Protein AF-A0A8J8CK00-F1 (afdb_monomer_lite)

pLDDT: mean 81.63, std 9.8, range [44.03, 94.38]

InterPro domains:
  IPR008965 CBM2/CBM3, carbohydrate-binding domain superfamily [SSF49384] (4-66)

Radius of gyration: 21.75 Å; chains: 1; bounding box: 48×34×58 Å

Structure (mmCIF, N/CA/C/O backbone):
data_AF-A0A8J8CK00-F1
#
_entry.id   AF-A0A8J8CK00-F1
#
loop_
_atom_site.group_PDB
_atom_site.id
_atom_site.type_symbol
_atom_site.label_atom_id
_atom_site.label_alt_id
_atom_site.label_comp_id
_atom_site.label_asym_id
_atom_site.label_entity_id
_atom_site.label_seq_id
_atom_site.pdbx_PDB_ins_code
_atom_site.Cartn_x
_atom_site.Cartn_y
_atom_site.Cartn_z
_atom_site.occupancy
_atom_site.B_iso_or_equiv
_atom_site.auth_seq_id
_atom_site.auth_comp_id
_atom_site.auth_asym_id
_atom_site.auth_atom_id
_atom_site.pdbx_PDB_model_num
ATOM 1 N N . ASN A 1 1 ? 0.670 -21.405 5.497 1.00 44.03 1 ASN A N 1
ATOM 2 C CA . ASN A 1 1 ? -0.264 -20.291 5.753 1.00 44.03 1 ASN A CA 1
ATOM 3 C C . ASN A 1 1 ? 0.441 -19.020 5.301 1.00 44.03 1 ASN A C 1
ATOM 5 O O . ASN A 1 1 ? 1.444 -18.677 5.906 1.00 44.03 1 ASN A O 1
ATOM 9 N N . THR A 1 2 ? 0.040 -18.444 4.168 1.00 61.28 2 THR A N 1
ATOM 10 C CA . THR A 1 2 ? 0.758 -17.353 3.472 1.00 61.28 2 THR A CA 1
ATOM 11 C C . THR A 1 2 ? 0.151 -15.971 3.710 1.00 61.28 2 THR A C 1
ATOM 13 O O . THR A 1 2 ? 0.734 -14.985 3.277 1.00 61.28 2 THR A O 1
ATOM 16 N N . VAL A 1 3 ? -0.985 -15.880 4.409 1.00 70.12 3 VAL A N 1
ATOM 17 C CA . VAL A 1 3 ? -1.651 -14.602 4.686 1.00 70.12 3 VAL A CA 1
ATOM 18 C C . VAL A 1 3 ? -1.293 -14.156 6.100 1.00 70.12 3 VAL A C 1
ATOM 20 O O . VAL A 1 3 ? -1.691 -14.788 7.082 1.00 70.12 3 VAL A O 1
ATOM 23 N N . GLY A 1 4 ? -0.511 -13.081 6.205 1.00 83.56 4 GLY A N 1
ATOM 24 C CA . GLY A 1 4 ? -0.236 -12.424 7.480 1.00 83.56 4 GLY A CA 1
ATOM 25 C C . GLY A 1 4 ? -1.514 -11.802 8.042 1.00 83.56 4 GLY A C 1
ATOM 26 O O . GLY A 1 4 ? -2.271 -11.178 7.307 1.00 83.56 4 GLY A O 1
ATOM 27 N N . LYS A 1 5 ? -1.773 -11.978 9.341 1.00 89.06 5 LYS A N 1
ATOM 28 C CA . LYS A 1 5 ? -2.907 -11.348 10.030 1.00 89.06 5 LYS A CA 1
ATOM 29 C C . LYS A 1 5 ? -2.405 -10.506 11.192 1.00 89.06 5 LYS A C 1
ATOM 31 O O . LYS A 1 5 ? -1.666 -11.006 12.038 1.00 89.06 5 LYS A O 1
ATOM 36 N N . ILE A 1 6 ? -2.865 -9.261 11.257 1.00 87.94 6 ILE A N 1
ATOM 37 C CA . ILE A 1 6 ? -2.707 -8.390 12.421 1.00 87.94 6 ILE A CA 1
ATOM 38 C C . ILE A 1 6 ? -4.051 -8.365 13.141 1.00 87.94 6 ILE A C 1
ATOM 40 O O . ILE A 1 6 ? -5.087 -8.142 12.520 1.00 87.94 6 ILE A O 1
ATOM 44 N N . LYS A 1 7 ? -4.043 -8.634 14.447 1.00 89.56 7 LYS A N 1
ATOM 45 C CA . LYS A 1 7 ? -5.222 -8.475 15.299 1.00 89.56 7 LYS A CA 1
ATOM 46 C C . LYS A 1 7 ? -5.009 -7.260 16.178 1.00 89.56 7 LYS A C 1
ATOM 48 O O . LYS A 1 7 ? -3.995 -7.173 16.864 1.00 89.56 7 LYS A O 1
ATOM 53 N N . PHE A 1 8 ? -5.974 -6.358 16.140 1.00 86.06 8 PHE A N 1
ATOM 54 C CA . PHE A 1 8 ? -5.942 -5.111 16.873 1.00 86.06 8 PHE A CA 1
ATOM 55 C C . PHE A 1 8 ? -7.222 -4.977 17.706 1.00 86.06 8 PHE A C 1
ATOM 57 O O . PHE A 1 8 ? -8.310 -5.262 17.206 1.00 86.06 8 PHE A O 1
ATOM 64 N N . ALA A 1 9 ? -7.086 -4.579 18.970 1.00 87.56 9 ALA A N 1
ATOM 65 C CA . ALA A 1 9 ? -8.201 -4.270 19.856 1.00 87.56 9 ALA A CA 1
ATOM 66 C C . ALA A 1 9 ? -7.766 -3.164 20.822 1.00 87.56 9 ALA A C 1
ATOM 68 O O . ALA A 1 9 ? -6.792 -3.342 21.548 1.00 87.56 9 ALA A O 1
ATOM 69 N N . GLU A 1 10 ? -8.506 -2.058 20.833 1.00 83.50 10 GLU A N 1
ATOM 70 C CA . GLU A 1 10 ? -8.352 -0.968 21.798 1.00 83.50 10 GLU A CA 1
ATOM 71 C C . GLU A 1 10 ? -9.626 -0.863 22.625 1.00 83.50 10 GLU A C 1
ATOM 73 O O . GLU A 1 10 ? -10.726 -1.022 22.091 1.00 83.50 10 GLU A O 1
ATOM 78 N N . THR A 1 11 ? -9.483 -0.534 23.906 1.00 83.44 11 THR A N 1
ATOM 79 C CA . THR A 1 11 ? -10.609 -0.094 24.727 1.00 83.44 11 THR A CA 1
ATOM 80 C C . THR A 1 11 ? -10.206 1.176 25.465 1.00 83.44 11 THR A C 1
ATOM 82 O O . THR A 1 11 ? -9.189 1.207 26.153 1.00 83.44 11 THR A O 1
ATOM 85 N N . CYS A 1 12 ? -11.012 2.228 25.350 1.00 78.75 12 CYS A N 1
ATOM 86 C CA . CYS A 1 12 ? -10.840 3.418 26.175 1.00 78.75 12 CYS A CA 1
ATOM 87 C C . CYS A 1 12 ? -11.566 3.199 27.507 1.00 78.75 12 CYS A C 1
ATOM 89 O O . CYS A 1 12 ? -12.734 2.822 27.518 1.00 78.75 12 CYS A O 1
ATOM 91 N N . THR A 1 13 ? -10.884 3.422 28.631 1.00 67.31 13 THR A N 1
ATOM 92 C CA . THR A 1 13 ? -11.413 3.178 29.987 1.00 67.31 13 THR A CA 1
ATOM 93 C C . THR A 1 13 ? -11.999 4.430 30.663 1.00 67.31 13 THR A C 1
ATOM 95 O O . THR A 1 13 ? -12.114 4.472 31.884 1.00 67.31 13 THR A O 1
ATOM 98 N N . GLY A 1 14 ? -12.384 5.452 29.890 1.00 64.94 14 GLY A N 1
ATOM 99 C CA . GLY A 1 14 ? -13.010 6.687 30.387 1.00 64.94 14 GLY A CA 1
ATOM 100 C C . GLY A 1 14 ? -14.509 6.777 30.078 1.00 64.94 14 GLY A C 1
ATOM 101 O O . GLY A 1 14 ? -15.012 6.067 29.213 1.00 64.94 14 GLY A O 1
ATOM 102 N N . GLU A 1 15 ? -15.221 7.688 30.753 1.00 65.69 15 GLU A N 1
ATOM 103 C CA . GLU A 1 15 ? -16.663 7.934 30.533 1.00 65.69 15 GLU A CA 1
ATOM 104 C C . GLU A 1 15 ? -16.986 8.437 29.113 1.00 65.69 15 GLU A C 1
ATOM 106 O O . GLU A 1 15 ? -18.126 8.354 28.661 1.00 65.69 15 GLU A O 1
ATOM 111 N N . THR A 1 16 ? -15.982 8.944 28.392 1.00 72.25 16 THR A N 1
ATOM 112 C CA . THR A 1 16 ? -16.115 9.433 27.018 1.00 72.25 16 THR A CA 1
ATOM 113 C C . THR A 1 16 ? -15.300 8.553 26.069 1.00 72.25 16 THR A C 1
ATOM 115 O O . THR A 1 16 ? -14.122 8.284 26.300 1.00 72.25 16 THR A O 1
ATOM 118 N N . GLY A 1 17 ? -15.950 8.048 25.015 1.00 78.56 17 GLY A N 1
ATOM 119 C CA . GLY A 1 17 ? -15.282 7.306 23.941 1.00 78.56 17 GLY A CA 1
ATOM 120 C C . GLY A 1 17 ? -14.417 8.212 23.056 1.00 78.56 17 GLY A C 1
ATOM 121 O O . GLY A 1 17 ? -14.416 9.434 23.208 1.00 78.56 17 GLY A O 1
ATOM 122 N N . VAL A 1 18 ? -13.701 7.625 22.090 1.00 85.44 18 VAL A N 1
ATOM 123 C CA . VAL A 1 18 ? -12.956 8.402 21.082 1.00 85.44 18 VAL A CA 1
ATOM 124 C C . VAL A 1 18 ? -13.942 9.193 20.219 1.00 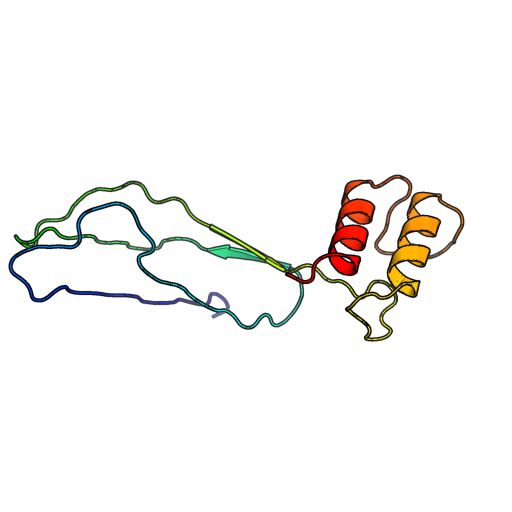85.44 18 VAL A C 1
ATOM 126 O O . VAL A 1 18 ? -14.851 8.618 19.623 1.00 85.44 18 VAL A O 1
ATOM 129 N N . SER A 1 19 ? -13.747 10.508 20.128 1.00 84.69 19 SER A N 1
ATOM 130 C CA . SER A 1 19 ? -14.563 11.405 19.304 1.00 84.69 19 SER A CA 1
ATOM 131 C C . SER A 1 19 ? -13.690 12.312 18.440 1.00 84.69 19 SER A C 1
ATOM 133 O O . SER A 1 19 ? -12.645 12.773 18.897 1.00 84.69 19 SER A O 1
ATOM 135 N N . GLY A 1 20 ? -14.146 12.619 17.223 1.00 86.81 20 GLY A N 1
ATOM 136 C CA . GLY A 1 20 ? -13.428 13.462 16.262 1.00 86.81 20 GLY A CA 1
ATOM 137 C C . GLY A 1 20 ? -12.789 12.669 15.119 1.00 86.81 20 GLY A C 1
ATOM 138 O O . GLY A 1 20 ? -12.855 11.444 15.076 1.00 86.81 20 GLY A O 1
ATOM 139 N N . SER A 1 21 ? -12.208 13.384 14.154 1.00 90.94 21 SER A N 1
ATOM 140 C CA . SER A 1 21 ? -11.458 12.785 13.041 1.00 90.94 21 SER A CA 1
ATOM 141 C C . SER A 1 21 ? -9.970 12.731 13.372 1.00 90.94 21 SER A C 1
ATOM 143 O O . SER A 1 21 ? -9.423 13.700 13.895 1.00 90.94 21 SER A O 1
ATOM 145 N N . GLY A 1 22 ? -9.308 11.624 13.041 1.00 90.56 22 GLY A N 1
ATOM 146 C CA . GLY A 1 22 ? -7.881 11.459 13.293 1.00 90.56 22 GLY A CA 1
ATOM 147 C C . GLY A 1 22 ? -7.357 10.076 12.922 1.00 90.56 22 GLY A C 1
ATOM 148 O O . GLY A 1 22 ? -8.089 9.226 12.415 1.00 90.56 22 GLY A O 1
ATOM 149 N N . ILE A 1 23 ? -6.068 9.869 13.182 1.00 89.62 23 ILE A N 1
ATOM 150 C CA . ILE A 1 23 ? -5.393 8.582 13.004 1.00 89.62 23 ILE A CA 1
ATOM 151 C C . ILE A 1 23 ? -5.617 7.747 14.265 1.00 89.62 23 ILE A C 1
ATOM 153 O O . ILE A 1 23 ? -5.264 8.185 15.357 1.00 89.62 23 ILE A O 1
ATOM 157 N N . LEU A 1 24 ? -6.170 6.542 14.108 1.00 85.44 24 LEU A N 1
ATOM 158 C CA . LEU A 1 24 ? -6.300 5.590 15.214 1.00 85.44 24 LEU A CA 1
ATOM 159 C C . LEU A 1 24 ? -4.951 4.934 15.530 1.00 85.44 24 LEU A C 1
ATOM 161 O O . LEU A 1 24 ? -4.524 4.930 16.679 1.00 85.44 24 LEU A O 1
ATOM 165 N N . TYR A 1 25 ? -4.267 4.413 14.503 1.00 86.25 25 TYR A N 1
ATOM 166 C CA . TYR A 1 25 ? -2.983 3.719 14.636 1.00 86.25 25 TYR A CA 1
ATOM 167 C C . TYR A 1 25 ? -2.089 3.946 13.422 1.00 86.25 25 TYR A C 1
ATOM 169 O O . TYR A 1 25 ? -2.568 4.003 12.291 1.00 86.25 25 TYR A O 1
ATOM 177 N N . ASN A 1 26 ? -0.779 3.984 13.672 1.00 90.19 26 ASN A N 1
ATOM 178 C CA . ASN A 1 26 ? 0.258 3.881 12.650 1.00 90.19 26 ASN A CA 1
ATOM 179 C C . ASN A 1 26 ? 0.878 2.483 12.715 1.00 90.19 26 ASN A C 1
ATOM 181 O O . ASN A 1 26 ? 1.318 2.049 13.780 1.00 90.19 26 ASN A O 1
ATOM 185 N N . ILE A 1 27 ? 0.922 1.786 11.581 1.00 87.75 27 ILE A N 1
ATOM 186 C CA . ILE A 1 27 ? 1.529 0.457 11.467 1.00 87.75 27 ILE A CA 1
ATOM 187 C C . ILE A 1 27 ? 2.706 0.556 10.501 1.00 87.75 27 ILE A C 1
ATOM 189 O O . ILE A 1 27 ? 2.541 0.989 9.363 1.00 87.75 27 ILE A O 1
ATOM 193 N N . THR A 1 28 ? 3.883 0.121 10.945 1.00 88.50 28 THR A N 1
ATOM 194 C CA . THR A 1 28 ? 5.097 0.094 10.121 1.00 88.50 28 THR A CA 1
ATOM 195 C C . THR A 1 28 ? 5.418 -1.338 9.719 1.00 88.50 28 THR A C 1
ATOM 197 O O . THR A 1 28 ? 5.613 -2.203 10.574 1.00 88.50 28 THR A O 1
ATOM 200 N N . PHE A 1 29 ? 5.528 -1.584 8.416 1.00 85.94 29 PHE A N 1
ATOM 201 C CA . PHE A 1 29 ? 5.929 -2.874 7.865 1.00 85.94 29 PHE A CA 1
ATOM 202 C C . PHE A 1 29 ? 7.390 -2.830 7.419 1.00 85.94 29 PHE A C 1
ATOM 204 O O . PHE A 1 29 ? 7.852 -1.829 6.877 1.00 85.94 29 PHE A O 1
ATOM 211 N N . LYS A 1 30 ? 8.112 -3.939 7.607 1.00 85.00 30 LYS A N 1
ATOM 212 C CA . LYS A 1 30 ? 9.369 -4.182 6.892 1.00 85.00 30 LYS A CA 1
ATOM 213 C C . LYS A 1 30 ? 9.056 -4.999 5.652 1.00 85.00 30 LYS A C 1
ATOM 215 O O . LYS A 1 30 ? 8.506 -6.095 5.757 1.00 85.00 30 LYS A O 1
ATOM 220 N N . THR A 1 31 ? 9.390 -4.452 4.497 1.00 81.25 31 THR A N 1
ATOM 221 C CA . THR A 1 31 ? 9.154 -5.091 3.207 1.00 81.25 31 THR A CA 1
ATOM 222 C C . THR A 1 31 ? 10.264 -6.106 2.936 1.00 81.25 31 THR A C 1
ATOM 224 O O . THR A 1 31 ? 11.412 -5.915 3.335 1.00 81.25 31 THR A O 1
ATOM 227 N N . LYS A 1 32 ? 9.911 -7.238 2.316 1.00 83.12 32 LYS A N 1
ATOM 228 C CA . LYS A 1 32 ? 10.890 -8.266 1.921 1.00 83.12 32 LYS A CA 1
ATOM 229 C C . LYS A 1 32 ? 11.405 -8.040 0.499 1.00 83.12 32 LYS A C 1
ATOM 231 O O . LYS A 1 32 ? 12.557 -8.338 0.213 1.00 83.12 32 LYS A O 1
ATOM 236 N N . SER A 1 33 ? 10.528 -7.577 -0.379 1.00 78.88 33 SER A N 1
ATOM 237 C CA . SER A 1 33 ? 10.784 -7.327 -1.793 1.00 78.88 33 SER A CA 1
ATOM 238 C C . SER A 1 33 ? 9.753 -6.331 -2.315 1.00 78.88 33 SER A C 1
ATOM 240 O O . SER A 1 33 ? 8.737 -6.091 -1.653 1.00 78.88 33 SER A O 1
ATOM 242 N N . ALA A 1 34 ? 9.998 -5.806 -3.511 1.00 81.56 34 ALA A N 1
ATOM 243 C CA . ALA A 1 34 ? 9.003 -5.068 -4.270 1.00 81.56 34 ALA A CA 1
ATOM 244 C C . ALA A 1 34 ? 7.759 -5.921 -4.574 1.00 81.56 34 ALA A C 1
ATOM 246 O O . ALA A 1 34 ? 7.816 -7.156 -4.618 1.00 81.56 34 ALA A O 1
ATOM 247 N N . GLY A 1 35 ? 6.630 -5.246 -4.772 1.00 84.38 35 GLY A N 1
ATOM 248 C CA . GLY A 1 35 ? 5.327 -5.842 -5.033 1.00 84.38 35 GLY A CA 1
ATOM 249 C C . GLY A 1 35 ? 4.183 -5.023 -4.439 1.00 84.38 35 GLY A C 1
ATOM 250 O O . GLY A 1 35 ? 4.397 -4.042 -3.733 1.00 84.38 35 GLY A O 1
ATOM 251 N N . SER A 1 36 ? 2.957 -5.457 -4.715 1.00 86.94 36 SER A N 1
ATOM 252 C CA . SER A 1 36 ? 1.742 -4.880 -4.137 1.00 86.94 36 SER A CA 1
ATOM 253 C C . SER A 1 36 ? 1.133 -5.847 -3.126 1.00 86.94 36 SER A C 1
ATOM 255 O O . SER A 1 36 ? 1.216 -7.070 -3.281 1.00 86.94 36 SER A O 1
ATOM 257 N N . SER A 1 37 ? 0.541 -5.321 -2.061 1.00 89.69 37 SER A N 1
ATOM 258 C CA . SER A 1 37 ? -0.206 -6.107 -1.080 1.00 89.69 37 SER A CA 1
ATOM 259 C C . SER A 1 37 ? -1.450 -5.356 -0.634 1.00 89.69 37 SER A C 1
ATOM 261 O O . SER A 1 37 ? -1.379 -4.193 -0.236 1.00 89.69 37 SER A O 1
ATOM 263 N N . THR A 1 38 ? -2.596 -6.035 -0.670 1.00 92.44 38 THR A N 1
ATOM 264 C CA . THR A 1 38 ? -3.845 -5.488 -0.141 1.00 92.44 38 THR A CA 1
ATOM 265 C C . THR A 1 38 ? -3.830 -5.517 1.385 1.00 92.44 38 THR A C 1
ATOM 267 O O . THR A 1 38 ? -3.300 -6.438 2.013 1.00 92.44 38 THR A O 1
ATOM 270 N N . LEU A 1 39 ? -4.408 -4.481 1.988 1.00 92.12 39 LEU A N 1
ATOM 271 C CA . LEU A 1 39 ? -4.681 -4.403 3.417 1.00 92.12 39 LEU A CA 1
ATOM 272 C C . LEU A 1 39 ? -6.192 -4.432 3.607 1.00 92.12 39 LEU A C 1
ATOM 274 O O . LEU A 1 39 ? -6.870 -3.407 3.520 1.00 92.12 39 LEU A O 1
ATOM 278 N N . ASP A 1 40 ? -6.709 -5.631 3.848 1.00 92.38 40 ASP A N 1
ATOM 279 C CA . ASP A 1 40 ? -8.140 -5.870 3.967 1.00 92.38 40 ASP A CA 1
ATOM 280 C C . ASP A 1 40 ? -8.578 -5.922 5.431 1.00 92.38 40 ASP A C 1
ATOM 282 O O . ASP A 1 40 ? -7.963 -6.586 6.273 1.00 92.38 40 ASP A O 1
ATOM 286 N N . PHE A 1 41 ? -9.679 -5.237 5.732 1.00 92.12 41 PHE A N 1
ATOM 287 C CA . PHE A 1 41 ? -10.340 -5.357 7.022 1.00 92.12 41 PHE A CA 1
ATOM 288 C C . PHE A 1 41 ? -11.148 -6.658 7.085 1.00 92.12 41 PHE A C 1
ATOM 290 O O . PHE A 1 41 ? -12.017 -6.911 6.254 1.00 92.12 41 PHE A O 1
ATOM 297 N N . ASP A 1 42 ? -10.888 -7.469 8.109 1.00 90.75 42 ASP A N 1
ATOM 298 C CA . ASP A 1 42 ? -11.558 -8.750 8.350 1.00 90.75 42 ASP A CA 1
ATOM 299 C C . ASP A 1 42 ? -12.181 -8.740 9.755 1.00 90.75 42 ASP A C 1
ATOM 301 O O . ASP A 1 42 ? -11.484 -8.512 10.744 1.00 90.75 42 ASP A O 1
ATOM 305 N N . ASN A 1 43 ? -13.489 -9.003 9.855 1.00 88.50 43 ASN A N 1
ATOM 306 C CA . ASN A 1 43 ? -14.233 -9.108 11.121 1.00 88.50 43 ASN A CA 1
ATOM 307 C C . ASN A 1 43 ? -14.121 -7.891 12.070 1.00 88.50 43 ASN A C 1
ATOM 309 O O . ASN A 1 43 ? -13.932 -8.054 13.280 1.00 88.50 43 ASN A O 1
ATOM 313 N N . VAL A 1 44 ? -14.263 -6.666 11.554 1.00 90.25 44 VAL A N 1
ATOM 314 C CA . VAL A 1 44 ? -14.161 -5.448 12.378 1.00 90.25 44 VAL A CA 1
ATOM 315 C C . VAL A 1 44 ? -15.407 -5.234 13.238 1.00 90.25 44 VAL A C 1
ATOM 317 O O . VAL A 1 44 ? -16.538 -5.348 12.764 1.00 90.25 44 VAL A O 1
ATOM 320 N N . LYS A 1 45 ? -15.192 -4.879 14.508 1.00 91.62 45 LYS A N 1
ATOM 321 C CA . LYS A 1 45 ? -16.239 -4.470 15.449 1.00 91.62 45 LYS A CA 1
ATOM 322 C C . LYS A 1 45 ? -15.840 -3.161 16.113 1.00 91.62 45 LYS A C 1
ATOM 324 O O . LYS A 1 45 ? -14.742 -3.056 16.649 1.00 91.62 45 LYS A O 1
ATOM 329 N N . ILE A 1 46 ? -16.752 -2.196 16.101 1.00 91.25 46 ILE A N 1
ATOM 330 C CA . ILE A 1 46 ? -16.642 -0.941 16.847 1.00 91.25 46 ILE A CA 1
ATOM 331 C C . ILE A 1 46 ? -17.827 -0.892 17.801 1.00 91.25 46 ILE A C 1
ATOM 333 O O . ILE A 1 46 ? -18.949 -1.195 17.393 1.00 91.25 46 ILE A O 1
ATOM 337 N N . LEU A 1 47 ? -17.575 -0.542 19.058 1.00 90.69 47 LEU A N 1
ATOM 338 C CA . LEU A 1 47 ? -18.596 -0.438 20.094 1.00 90.69 47 LEU A CA 1
ATOM 339 C C . LEU A 1 47 ? -18.689 1.007 20.594 1.00 90.69 47 LEU A C 1
ATOM 341 O O . LEU A 1 47 ? -17.679 1.711 20.636 1.00 90.69 47 LEU A O 1
ATOM 345 N N . ASN A 1 48 ? -19.889 1.443 20.979 1.00 89.25 48 ASN A N 1
ATOM 346 C CA . ASN A 1 48 ? -20.075 2.677 21.740 1.00 89.25 48 ASN A CA 1
ATOM 347 C C . ASN A 1 48 ? -19.764 2.453 23.235 1.00 89.25 48 ASN A C 1
ATOM 349 O O . ASN A 1 48 ? -19.435 1.347 23.670 1.00 89.25 48 ASN A O 1
ATOM 353 N N . THR A 1 49 ? -19.900 3.508 24.038 1.00 87.50 49 THR A N 1
ATOM 354 C CA . THR A 1 49 ? -19.698 3.467 25.497 1.00 87.50 49 THR A CA 1
ATOM 355 C C . THR A 1 49 ? -20.690 2.553 26.233 1.00 87.50 49 THR A C 1
ATOM 357 O O . THR A 1 49 ? -20.423 2.151 27.360 1.00 87.50 49 THR A O 1
ATOM 360 N N . GLU A 1 50 ? -21.800 2.172 25.596 1.00 90.00 50 GLU A N 1
ATOM 361 C CA . GLU A 1 50 ? -22.825 1.253 26.113 1.00 90.00 50 GLU A CA 1
ATOM 362 C C . GLU A 1 50 ? -22.616 -0.201 25.641 1.00 90.00 50 GLU A C 1
ATOM 364 O O . GLU A 1 50 ? -23.496 -1.044 25.814 1.00 90.00 50 GLU A O 1
ATOM 369 N N . LEU A 1 51 ? -21.461 -0.510 25.034 1.00 88.81 51 LEU A N 1
ATOM 370 C CA . LEU A 1 51 ? -21.115 -1.824 24.468 1.00 88.81 51 LEU A CA 1
ATOM 371 C C . LEU A 1 51 ? -22.009 -2.268 23.297 1.00 88.81 51 LEU A C 1
ATOM 373 O O . LEU A 1 51 ? -22.056 -3.450 22.949 1.00 88.81 51 LEU A O 1
ATOM 377 N N . GLN A 1 52 ? -22.695 -1.327 22.654 1.00 92.50 52 GLN A N 1
ATOM 378 C CA . GLN A 1 52 ? -23.503 -1.582 21.467 1.00 92.50 52 GLN A CA 1
ATOM 379 C C . GLN A 1 52 ? -22.661 -1.397 20.210 1.00 92.50 52 GLN A C 1
ATOM 381 O O . GLN A 1 52 ? -21.856 -0.470 20.107 1.00 92.50 52 GLN A O 1
ATOM 386 N N . GLN A 1 53 ? -22.869 -2.269 19.227 1.00 94.38 53 GLN A N 1
ATOM 387 C CA . GLN A 1 53 ? -22.144 -2.203 17.967 1.00 94.38 53 GLN A CA 1
ATOM 388 C C . GLN A 1 53 ? -22.547 -0.981 17.138 1.00 94.38 53 GLN A C 1
ATOM 390 O O . GLN A 1 53 ? -23.726 -0.744 16.884 1.00 94.38 53 GLN A O 1
ATOM 395 N N . ILE A 1 54 ? -21.539 -0.262 16.650 1.00 91.81 54 ILE A N 1
ATOM 396 C CA . ILE A 1 54 ? -21.678 0.800 15.660 1.00 91.81 54 ILE A CA 1
ATOM 397 C C . ILE A 1 54 ? -21.375 0.206 14.284 1.00 91.81 54 ILE A C 1
ATOM 399 O O . ILE A 1 54 ? -20.333 -0.419 14.075 1.00 91.81 54 ILE A O 1
ATOM 403 N N . TYR A 1 55 ? -22.284 0.410 13.333 1.00 89.69 55 TYR A N 1
ATOM 404 C CA . TYR A 1 55 ? -22.072 0.026 11.941 1.00 89.69 55 TYR A CA 1
ATOM 405 C C . TYR A 1 55 ? -21.408 1.176 11.189 1.00 89.69 55 TYR A C 1
ATOM 407 O O . TYR A 1 55 ? -21.976 2.261 11.080 1.00 89.69 55 TYR A O 1
ATOM 415 N N . VAL A 1 56 ? -20.208 0.929 10.668 1.00 88.38 56 VAL A N 1
ATOM 416 C CA . VAL A 1 56 ? -19.445 1.892 9.868 1.00 88.38 56 VAL A CA 1
ATOM 417 C C . VAL A 1 56 ? -18.998 1.254 8.559 1.00 88.38 56 VAL A C 1
ATOM 419 O O . VAL A 1 56 ? -18.864 0.033 8.461 1.00 88.38 56 VAL A O 1
ATOM 422 N N . SER A 1 57 ? -18.755 2.084 7.549 1.00 89.81 57 SER A N 1
ATOM 423 C CA . SER A 1 57 ? -18.108 1.660 6.311 1.00 89.81 57 SER A CA 1
ATOM 424 C C . SER A 1 57 ? -16.593 1.642 6.488 1.00 89.81 57 SER A C 1
ATOM 426 O O . SER A 1 57 ? -16.016 2.628 6.948 1.00 89.81 57 SER A O 1
ATOM 428 N N . PHE A 1 58 ? -15.953 0.559 6.057 1.00 90.00 58 PHE A N 1
ATOM 429 C CA . PHE A 1 58 ? -14.499 0.450 5.997 1.00 90.00 58 PHE A CA 1
ATOM 430 C C . PHE A 1 58 ? -14.026 0.597 4.559 1.00 90.00 58 PHE A C 1
ATOM 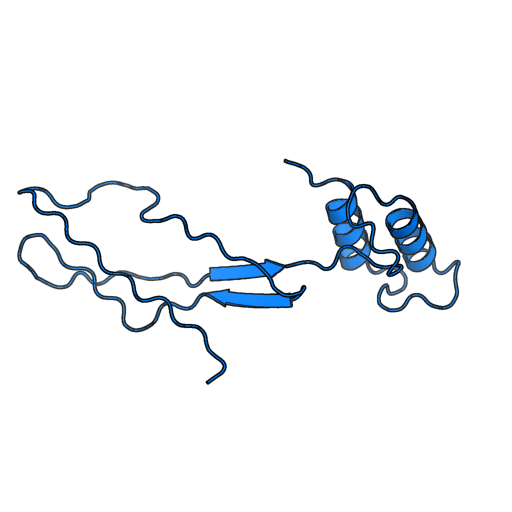432 O O . PHE A 1 58 ? -14.690 0.148 3.625 1.00 90.00 58 PHE A O 1
ATOM 439 N N . ILE A 1 59 ? -12.866 1.218 4.401 1.00 92.88 59 ILE A N 1
ATOM 440 C CA . ILE A 1 59 ? -12.180 1.339 3.122 1.00 92.88 59 ILE A CA 1
ATOM 441 C C . ILE A 1 59 ? -10.885 0.550 3.273 1.00 92.88 59 ILE A C 1
ATOM 443 O O . ILE A 1 59 ? -10.065 0.875 4.132 1.00 92.88 59 ILE A O 1
ATOM 447 N N . ASN A 1 60 ? -10.736 -0.514 2.486 1.00 94.12 60 ASN A N 1
ATOM 448 C CA . ASN A 1 60 ? -9.504 -1.298 2.459 1.00 94.12 60 ASN A CA 1
ATOM 449 C C . ASN A 1 60 ? -8.356 -0.463 1.879 1.00 94.12 60 ASN A C 1
ATOM 451 O O . ASN A 1 60 ? -8.573 0.508 1.152 1.00 94.12 60 ASN A O 1
ATOM 455 N N . GLY A 1 61 ? -7.131 -0.852 2.213 1.00 93.12 61 GLY A N 1
ATOM 456 C CA . GLY A 1 61 ? -5.916 -0.192 1.756 1.00 93.12 61 GLY A CA 1
ATOM 457 C C . GLY A 1 61 ? -5.113 -1.048 0.785 1.00 93.12 61 GLY A C 1
ATOM 458 O O . GLY A 1 61 ? -5.384 -2.228 0.573 1.00 93.12 61 GLY A O 1
ATOM 459 N N . THR A 1 62 ? -4.080 -0.448 0.211 1.00 91.19 62 THR A N 1
ATOM 460 C CA . THR A 1 62 ? -3.035 -1.148 -0.542 1.00 91.19 62 THR A CA 1
ATOM 461 C C . THR A 1 62 ? -1.690 -0.567 -0.129 1.00 91.19 62 THR A C 1
ATOM 463 O O . THR A 1 62 ? -1.592 0.628 0.152 1.00 91.19 62 THR A O 1
ATOM 466 N N . VAL A 1 63 ? -0.673 -1.420 -0.043 1.00 88.19 63 VAL A N 1
ATOM 467 C CA . VAL A 1 63 ? 0.724 -1.015 0.103 1.00 88.19 63 VAL A CA 1
ATOM 468 C C . VAL A 1 63 ? 1.453 -1.449 -1.152 1.00 88.19 63 VAL A C 1
ATOM 470 O O . VAL A 1 63 ? 1.507 -2.641 -1.456 1.00 88.19 63 VAL A O 1
ATOM 473 N N . ASP A 1 64 ? 2.031 -0.476 -1.843 1.00 84.38 64 ASP A N 1
ATOM 474 C CA . ASP A 1 64 ? 2.842 -0.695 -3.029 1.00 84.38 64 ASP A CA 1
ATOM 475 C C . ASP A 1 64 ? 4.308 -0.438 -2.692 1.00 84.38 64 ASP A C 1
ATOM 477 O O . ASP A 1 64 ? 4.681 0.619 -2.185 1.00 84.38 64 ASP A O 1
ATOM 481 N N . VAL A 1 65 ? 5.138 -1.440 -2.959 1.00 82.69 65 VAL A N 1
ATOM 482 C CA . VAL A 1 65 ? 6.587 -1.390 -2.793 1.00 82.69 65 VAL A CA 1
ATOM 483 C C . VAL A 1 65 ? 7.194 -1.470 -4.180 1.00 82.69 65 VAL A C 1
ATOM 485 O O . VAL A 1 65 ? 6.989 -2.446 -4.903 1.00 82.69 65 VAL A O 1
ATOM 488 N N . VAL A 1 66 ? 7.930 -0.437 -4.556 1.00 73.50 66 VAL A N 1
ATOM 489 C CA . VAL A 1 66 ? 8.558 -0.339 -5.870 1.00 73.50 66 VAL A CA 1
ATOM 490 C C . VAL A 1 66 ? 9.978 -0.896 -5.805 1.00 73.50 66 VAL A C 1
ATOM 492 O O . VAL A 1 66 ? 10.675 -0.691 -4.813 1.00 73.50 66 VAL A O 1
ATOM 495 N N . ASP A 1 67 ? 10.373 -1.628 -6.850 1.00 74.62 67 ASP A N 1
ATOM 496 C CA . ASP A 1 67 ? 11.774 -1.984 -7.073 1.00 74.62 67 ASP A CA 1
ATOM 497 C C . ASP A 1 67 ? 12.460 -0.818 -7.780 1.00 74.62 67 ASP A C 1
ATOM 499 O O . ASP A 1 67 ? 11.960 -0.367 -8.813 1.00 74.62 67 ASP A O 1
ATOM 503 N N . CYS A 1 68 ? 13.547 -0.331 -7.195 1.00 75.62 68 CYS A N 1
ATOM 504 C CA . CYS A 1 68 ? 14.279 0.855 -7.637 1.00 75.62 68 CYS A CA 1
ATOM 505 C C . CYS A 1 68 ? 15.730 0.517 -8.020 1.00 75.62 68 CYS A C 1
ATOM 507 O O . CYS A 1 68 ? 16.576 1.398 -7.939 1.00 75.62 68 CYS A O 1
ATOM 509 N N . ASP A 1 69 ? 16.016 -0.754 -8.332 1.00 72.88 69 ASP A N 1
ATOM 510 C CA . ASP A 1 69 ? 17.325 -1.248 -8.789 1.00 72.88 69 ASP A CA 1
ATOM 511 C C . ASP A 1 69 ? 17.169 -1.914 -10.167 1.00 72.88 69 ASP A C 1
ATOM 513 O O . ASP A 1 69 ? 17.067 -3.137 -10.298 1.00 72.88 69 ASP A O 1
ATOM 517 N N . VAL A 1 70 ? 17.042 -1.106 -11.221 1.00 73.81 70 VAL A N 1
ATOM 518 C CA . VAL A 1 70 ? 16.756 -1.607 -12.579 1.00 73.81 70 VAL A CA 1
ATOM 519 C C . VAL A 1 70 ? 17.951 -2.376 -13.135 1.00 73.81 70 VAL A C 1
ATOM 521 O O . VAL A 1 70 ? 17.787 -3.415 -13.787 1.00 73.81 70 VAL A O 1
ATOM 524 N N . ASN A 1 71 ? 19.160 -1.874 -12.896 1.00 70.69 71 ASN A N 1
ATOM 525 C CA . ASN A 1 71 ? 20.397 -2.446 -13.409 1.00 70.69 71 ASN A CA 1
ATOM 526 C C . ASN A 1 71 ? 21.009 -3.530 -12.489 1.00 70.69 71 ASN A C 1
ATOM 528 O O . ASN A 1 71 ? 21.922 -4.234 -12.930 1.00 70.69 71 ASN A O 1
ATOM 532 N N . HIS A 1 72 ? 20.440 -3.746 -11.296 1.00 72.25 72 HIS A N 1
ATOM 533 C CA . HIS A 1 72 ? 20.825 -4.757 -10.302 1.00 72.25 72 HIS A CA 1
ATOM 534 C C . HIS A 1 72 ? 22.242 -4.579 -9.727 1.00 72.25 72 HIS A C 1
ATOM 536 O O . HIS A 1 72 ? 22.921 -5.569 -9.421 1.00 72.25 72 HIS A O 1
ATOM 542 N N . ASP A 1 73 ? 22.715 -3.342 -9.589 1.00 76.50 73 ASP A N 1
ATOM 543 C CA . ASP A 1 73 ? 24.014 -3.030 -8.983 1.00 76.50 73 ASP A CA 1
ATOM 544 C C . ASP A 1 73 ? 23.947 -2.825 -7.457 1.00 76.50 73 ASP A C 1
ATOM 546 O O . ASP A 1 73 ? 24.986 -2.703 -6.796 1.00 76.50 73 ASP A O 1
ATOM 550 N N . GLY A 1 74 ? 22.742 -2.870 -6.877 1.00 75.50 74 GLY A N 1
ATOM 551 C CA . GLY A 1 74 ? 22.493 -2.700 -5.450 1.00 75.50 74 GLY A CA 1
ATOM 552 C C . GLY A 1 74 ? 22.427 -1.240 -4.993 1.00 75.50 74 GLY A C 1
ATOM 553 O O . GLY A 1 74 ? 22.363 -0.993 -3.781 1.00 75.50 74 GLY A O 1
ATOM 554 N N . ILE A 1 75 ? 22.450 -0.271 -5.913 1.00 75.62 75 ILE A N 1
ATOM 555 C CA . ILE A 1 75 ? 22.361 1.160 -5.623 1.00 75.62 75 ILE A CA 1
ATOM 556 C C . ILE A 1 75 ? 20.924 1.635 -5.861 1.00 75.62 75 ILE A C 1
ATOM 558 O O . ILE A 1 75 ? 20.536 2.026 -6.945 1.00 75.62 75 ILE A O 1
ATOM 562 N N . LEU A 1 76 ? 20.127 1.690 -4.795 1.00 71.75 76 LEU A N 1
ATOM 563 C CA . LEU A 1 76 ? 18.708 2.074 -4.894 1.00 71.75 76 LEU A CA 1
ATOM 564 C C . LEU A 1 76 ? 18.452 3.589 -4.924 1.00 71.75 76 LEU A C 1
ATOM 566 O O . LEU A 1 76 ? 17.341 4.033 -5.199 1.00 71.75 76 LEU A O 1
ATOM 570 N N . ILE A 1 77 ? 19.429 4.397 -4.505 1.00 73.25 77 ILE A N 1
ATOM 571 C CA . ILE A 1 77 ? 19.203 5.803 -4.149 1.00 73.25 77 ILE A CA 1
ATOM 572 C C . ILE A 1 77 ? 20.053 6.692 -5.028 1.00 73.25 77 ILE A C 1
ATOM 574 O O . ILE A 1 77 ? 21.281 6.600 -4.997 1.00 73.25 77 ILE A O 1
ATOM 578 N N . ARG A 1 78 ? 19.393 7.625 -5.726 1.00 78.44 78 ARG A N 1
ATOM 579 C CA . ARG A 1 78 ? 20.050 8.560 -6.651 1.00 78.44 78 ARG A CA 1
ATOM 580 C C . ARG A 1 78 ? 20.971 7.831 -7.628 1.00 78.44 78 ARG A C 1
ATOM 582 O O . ARG A 1 78 ? 22.023 8.363 -7.993 1.00 78.44 78 ARG A O 1
ATOM 589 N N . ASP A 1 79 ? 20.573 6.631 -8.042 1.00 82.00 79 ASP A N 1
ATOM 590 C CA . ASP A 1 79 ? 21.321 5.908 -9.047 1.00 82.00 79 ASP A CA 1
ATOM 591 C C . ASP A 1 79 ? 21.062 6.524 -10.421 1.00 82.00 79 ASP A C 1
ATOM 593 O O . ASP A 1 79 ? 20.015 6.378 -11.055 1.00 82.00 79 ASP A O 1
ATOM 597 N N . TYR A 1 80 ? 22.045 7.302 -10.858 1.00 85.88 80 TYR A N 1
ATOM 598 C CA . TYR A 1 80 ? 22.042 7.906 -12.180 1.00 85.88 80 TYR A CA 1
ATOM 599 C C . TYR A 1 80 ? 22.125 6.845 -13.281 1.00 85.88 80 TYR A C 1
ATOM 601 O O . TYR A 1 80 ? 21.682 7.114 -14.398 1.00 85.88 80 TYR A O 1
ATOM 609 N N . SER A 1 81 ? 22.699 5.676 -12.989 1.00 83.06 81 SER A N 1
ATOM 610 C CA . SER A 1 81 ? 22.849 4.584 -13.948 1.00 83.06 81 SER A CA 1
ATOM 611 C C . SER A 1 81 ? 21.489 3.970 -14.264 1.00 83.06 81 SER A C 1
ATOM 613 O O . SER A 1 81 ? 21.149 3.866 -15.444 1.00 83.06 81 SER A O 1
ATOM 615 N N . ASP A 1 82 ? 20.669 3.709 -13.245 1.00 80.06 82 ASP A N 1
ATOM 616 C CA . ASP A 1 82 ? 19.264 3.330 -13.392 1.00 80.06 82 ASP A CA 1
ATOM 617 C C . ASP A 1 82 ? 18.443 4.376 -14.137 1.00 80.06 82 ASP A C 1
ATOM 619 O O . ASP A 1 82 ? 17.771 4.050 -15.119 1.00 80.06 82 ASP A O 1
ATOM 623 N N . LEU A 1 83 ? 18.549 5.654 -13.756 1.00 86.38 83 LEU A N 1
ATOM 624 C CA . LEU A 1 83 ? 17.776 6.714 -14.406 1.00 86.38 83 LEU A CA 1
ATOM 625 C C . LEU A 1 83 ? 18.134 6.865 -15.897 1.00 86.38 83 LEU A C 1
ATOM 627 O O . LEU A 1 83 ? 17.252 7.013 -16.749 1.00 86.38 83 LEU A O 1
ATOM 631 N N . ILE A 1 84 ? 19.427 6.834 -16.236 1.00 86.31 84 ILE A N 1
ATOM 632 C CA . ILE A 1 84 ? 19.887 6.932 -17.627 1.00 86.31 84 ILE A CA 1
ATOM 633 C C . ILE A 1 84 ? 19.566 5.657 -18.410 1.00 86.31 84 ILE A C 1
ATOM 635 O O . ILE A 1 84 ? 19.163 5.762 -19.571 1.00 86.31 84 ILE A O 1
ATOM 639 N N . GLY A 1 85 ? 19.704 4.477 -17.804 1.00 83.00 85 GLY A N 1
ATOM 640 C CA . GLY A 1 85 ? 19.299 3.206 -18.406 1.00 83.00 85 GLY A CA 1
ATOM 641 C C . GLY A 1 85 ? 17.810 3.209 -18.752 1.00 83.00 85 GLY A C 1
ATOM 642 O O . GLY A 1 85 ? 17.435 2.976 -19.904 1.00 83.00 85 GLY A O 1
ATOM 643 N N . ALA A 1 86 ? 16.967 3.609 -17.800 1.00 83.69 86 ALA A N 1
ATOM 644 C CA . ALA A 1 86 ? 15.531 3.771 -17.987 1.00 83.69 86 ALA A CA 1
ATOM 645 C C . ALA A 1 86 ? 15.184 4.728 -19.130 1.00 83.69 86 ALA A C 1
ATOM 647 O O . ALA A 1 86 ? 14.377 4.394 -20.000 1.00 83.69 86 ALA A O 1
ATOM 648 N N . TYR A 1 87 ? 15.843 5.887 -19.187 1.00 87.19 87 TYR A N 1
ATOM 649 C CA . TYR A 1 87 ? 15.623 6.875 -20.241 1.00 87.19 87 TYR A CA 1
ATOM 650 C C . TYR A 1 87 ? 16.027 6.361 -21.630 1.00 87.19 87 TYR A C 1
ATOM 652 O O . TYR A 1 87 ? 15.289 6.526 -22.605 1.00 87.19 87 TYR A O 1
ATOM 660 N N . LYS A 1 88 ? 17.179 5.693 -21.747 1.00 86.44 88 LYS A N 1
ATOM 661 C CA . LYS A 1 88 ? 17.609 5.085 -23.016 1.00 86.44 88 LYS A CA 1
ATOM 662 C C . LYS A 1 88 ? 16.647 3.993 -23.476 1.00 86.44 88 LYS A C 1
ATOM 664 O O . LYS A 1 88 ? 16.375 3.899 -24.675 1.00 86.44 88 LYS A O 1
ATOM 669 N N . CYS A 1 89 ? 16.111 3.212 -22.542 1.00 83.94 89 CYS A N 1
ATOM 670 C CA . CYS A 1 89 ? 15.099 2.200 -22.813 1.00 83.94 89 CYS A CA 1
ATOM 671 C C . CYS A 1 89 ? 13.768 2.803 -23.261 1.00 83.94 89 CYS A C 1
ATOM 673 O O . CYS A 1 89 ? 13.213 2.386 -24.278 1.00 83.94 89 CYS A O 1
ATOM 675 N N . PHE A 1 90 ? 13.320 3.863 -22.591 1.00 87.00 90 PHE A N 1
ATOM 676 C CA . PHE A 1 90 ? 12.155 4.641 -22.993 1.00 87.00 90 PHE A CA 1
ATOM 677 C C . PHE A 1 90 ? 12.286 5.186 -24.430 1.00 87.00 90 PHE A C 1
ATOM 679 O O . PHE A 1 90 ? 11.321 5.137 -25.195 1.00 87.00 90 PHE A O 1
ATOM 686 N N . LEU A 1 91 ? 13.483 5.644 -24.826 1.00 88.00 91 LEU A N 1
ATOM 687 C CA . LEU A 1 91 ? 13.781 6.139 -26.178 1.00 88.00 91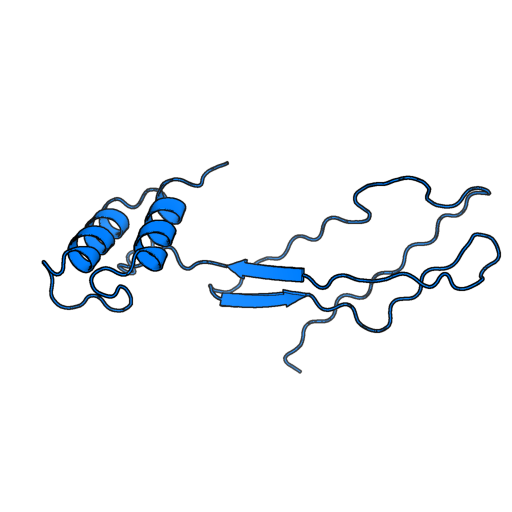 LEU A CA 1
ATOM 688 C C . LEU A 1 91 ? 14.081 5.043 -27.217 1.00 88.00 91 LEU A C 1
ATOM 690 O O . LEU A 1 91 ? 14.204 5.358 -28.401 1.00 88.00 91 LEU A O 1
ATOM 694 N N . GLY A 1 92 ? 14.204 3.777 -26.812 1.00 84.06 92 GLY A N 1
ATOM 695 C CA . GLY A 1 92 ? 14.517 2.663 -27.714 1.00 84.06 92 GLY A CA 1
ATOM 696 C C . GLY A 1 92 ? 15.953 2.674 -28.252 1.00 84.06 92 GLY A C 1
ATOM 697 O O . GLY A 1 92 ? 16.207 2.160 -29.340 1.00 84.06 92 GLY A O 1
ATOM 698 N N . ILE A 1 93 ? 16.887 3.288 -27.517 1.00 83.38 93 ILE A N 1
ATOM 699 C CA . ILE A 1 93 ? 18.294 3.441 -27.923 1.00 83.38 93 ILE A CA 1
ATOM 700 C C . ILE A 1 93 ? 19.124 2.184 -27.595 1.00 83.38 93 ILE A C 1
ATOM 702 O O . ILE A 1 93 ? 20.070 1.876 -28.319 1.00 83.38 93 ILE A O 1
ATOM 706 N N . GLU A 1 94 ? 18.775 1.433 -26.545 1.00 69.31 94 GLU A N 1
ATOM 707 C CA . GLU A 1 94 ? 19.499 0.224 -26.112 1.00 69.31 94 GLU A CA 1
ATOM 708 C C . GLU A 1 94 ? 18.707 -1.078 -26.342 1.00 69.31 94 GLU A C 1
ATOM 710 O O . GLU A 1 94 ? 17.480 -1.088 -26.440 1.00 69.31 94 GLU A O 1
ATOM 715 N N . ARG A 1 95 ? 19.432 -2.203 -26.446 1.00 58.00 95 ARG A N 1
ATOM 716 C CA . ARG A 1 95 ? 18.878 -3.569 -26.474 1.00 58.00 95 ARG A CA 1
ATOM 717 C C . ARG A 1 95 ? 19.135 -4.214 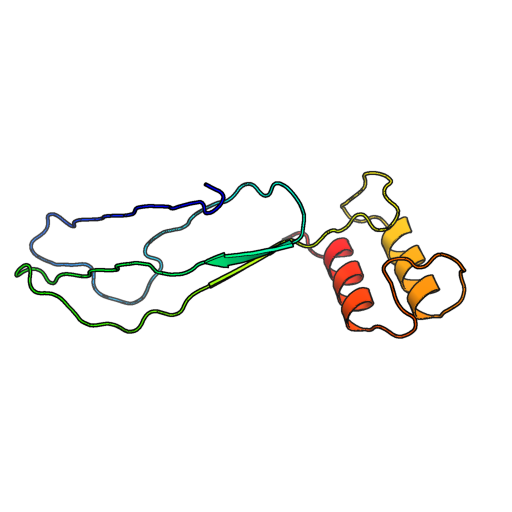-25.104 1.00 58.00 95 ARG A C 1
ATOM 719 O O . ARG A 1 95 ? 20.276 -4.182 -24.662 1.00 58.00 95 ARG A O 1
ATOM 726 N N . ASN A 1 96 ? 18.100 -4.825 -24.508 1.00 62.94 96 ASN A N 1
ATOM 727 C CA . ASN A 1 96 ? 18.002 -5.407 -23.143 1.00 62.94 96 ASN A CA 1
ATOM 728 C C . ASN A 1 96 ? 17.310 -4.527 -22.090 1.00 62.94 96 ASN A C 1
ATOM 730 O O . ASN A 1 96 ? 17.748 -4.425 -20.952 1.00 62.94 96 ASN A O 1
ATOM 734 N N . CYS A 1 97 ? 16.166 -3.961 -22.456 1.00 69.94 97 CYS A N 1
ATOM 735 C CA . CYS A 1 97 ? 15.343 -3.140 -21.577 1.00 69.94 97 CYS A CA 1
ATOM 736 C C . CYS A 1 97 ? 14.318 -3.946 -20.775 1.00 69.94 97 CYS A C 1
ATOM 738 O O . CYS A 1 97 ? 13.158 -3.574 -20.702 1.00 69.94 97 CYS A O 1
ATOM 740 N N . ASN A 1 98 ? 14.696 -5.087 -20.206 1.00 64.06 98 ASN A N 1
ATOM 741 C CA . ASN A 1 98 ? 13.778 -5.800 -19.320 1.00 64.06 98 ASN A CA 1
ATOM 742 C C . ASN A 1 98 ? 13.963 -5.226 -17.903 1.00 64.06 98 ASN A C 1
ATOM 744 O O . ASN A 1 98 ? 15.075 -5.367 -17.397 1.00 64.06 98 ASN A O 1
ATOM 748 N N . PRO A 1 99 ? 12.966 -4.566 -17.268 1.00 64.44 99 PRO A N 1
ATOM 749 C CA . PRO A 1 99 ? 11.522 -4.566 -17.568 1.00 64.44 99 PRO A CA 1
ATOM 750 C C . PRO A 1 99 ? 10.942 -3.315 -18.281 1.00 64.44 99 PRO A C 1
ATOM 752 O O . PRO A 1 99 ? 9.725 -3.227 -18.440 1.00 64.44 99 PRO A O 1
ATOM 755 N N . ILE A 1 100 ? 11.754 -2.324 -18.666 1.00 66.88 100 ILE A N 1
ATOM 756 C CA . ILE A 1 100 ? 11.297 -1.033 -19.217 1.00 66.88 100 ILE A CA 1
ATOM 757 C C . ILE A 1 100 ? 10.950 -1.101 -20.712 1.00 66.88 100 ILE A C 1
ATOM 759 O O . ILE A 1 100 ? 11.811 -1.211 -21.579 1.00 66.88 100 ILE A O 1
ATOM 763 N N . ASN A 1 101 ? 9.670 -0.930 -21.036 1.00 73.31 101 ASN A N 1
ATOM 764 C CA . ASN A 1 101 ? 9.207 -0.910 -22.422 1.00 73.31 101 ASN A CA 1
ATOM 765 C C . ASN A 1 101 ? 9.407 0.458 -23.102 1.00 73.31 101 ASN A C 1
ATOM 767 O O . ASN A 1 101 ? 9.366 1.515 -22.470 1.00 73.31 101 ASN A O 1
ATOM 771 N N . TYR A 1 102 ? 9.571 0.428 -24.428 1.00 79.88 102 TYR A N 1
ATOM 772 C CA . TYR A 1 102 ? 9.642 1.625 -25.271 1.00 79.88 102 TYR A CA 1
ATOM 773 C C . TYR A 1 102 ? 8.407 2.513 -25.076 1.00 79.88 102 TYR A C 1
ATOM 775 O O . TYR A 1 102 ? 7.278 2.031 -25.165 1.00 79.88 102 TYR A O 1
ATOM 783 N N . GLN A 1 103 ? 8.632 3.808 -24.837 1.00 83.19 103 GLN A N 1
ATOM 784 C CA . GLN A 1 103 ? 7.589 4.814 -24.598 1.00 83.19 103 GLN A CA 1
ATOM 785 C C . GLN A 1 103 ? 6.630 4.527 -23.422 1.00 83.19 103 GLN A C 1
ATOM 787 O O . GLN A 1 103 ? 5.572 5.156 -23.325 1.00 83.19 103 GLN A O 1
ATOM 792 N N . ASP A 1 104 ? 6.992 3.643 -22.486 1.00 85.31 104 ASP A N 1
ATOM 793 C CA . ASP A 1 104 ? 6.211 3.425 -21.265 1.00 85.31 104 ASP A CA 1
ATOM 794 C C . ASP A 1 104 ? 6.474 4.535 -20.236 1.00 85.31 104 ASP A C 1
ATOM 796 O O . ASP A 1 104 ? 7.414 4.507 -19.437 1.00 85.31 104 ASP A O 1
ATOM 800 N N . TRP A 1 105 ? 5.612 5.549 -20.269 1.00 84.62 105 TRP A N 1
ATOM 801 C CA . TRP A 1 105 ? 5.682 6.695 -19.365 1.00 84.62 105 TRP A CA 1
ATOM 802 C C . TRP A 1 105 ? 5.459 6.338 -17.894 1.00 84.62 105 TRP A C 1
ATOM 804 O O . TRP A 1 105 ? 5.973 7.048 -17.029 1.00 84.62 105 TRP A O 1
ATOM 814 N N . ASN A 1 106 ? 4.715 5.270 -17.586 1.00 83.69 106 ASN A N 1
ATOM 815 C CA . ASN A 1 106 ? 4.475 4.877 -16.197 1.00 83.69 106 ASN A CA 1
ATOM 816 C C . ASN A 1 106 ? 5.755 4.325 -15.572 1.00 83.69 106 ASN A C 1
ATOM 818 O O . ASN A 1 106 ? 6.086 4.684 -14.443 1.00 83.69 106 ASN A O 1
ATOM 822 N N . LEU A 1 107 ? 6.502 3.519 -16.328 1.00 78.00 107 LEU A N 1
ATOM 823 C CA . LEU A 1 107 ? 7.807 3.020 -15.903 1.00 78.00 107 LEU A CA 1
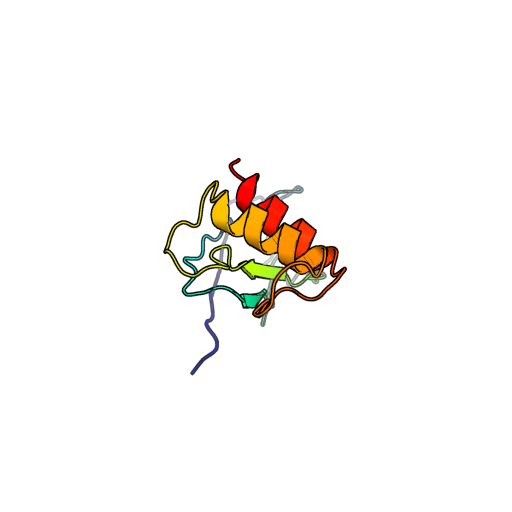ATOM 824 C C . LEU A 1 107 ? 8.824 4.159 -15.783 1.00 78.00 107 LEU A C 1
ATOM 826 O O . LEU A 1 107 ? 9.475 4.271 -14.754 1.00 78.00 107 LEU A O 1
ATOM 830 N N . MET A 1 108 ? 8.887 5.081 -16.750 1.00 84.06 108 MET A N 1
ATOM 831 C CA . MET A 1 108 ? 9.798 6.231 -16.652 1.00 84.06 108 MET A CA 1
ATOM 832 C C . MET A 1 108 ? 9.489 7.126 -15.440 1.00 84.06 108 MET A C 1
ATOM 834 O O . MET A 1 108 ? 10.399 7.565 -14.738 1.00 84.06 108 MET A O 1
ATOM 838 N N . LYS A 1 109 ? 8.204 7.387 -15.166 1.00 85.19 109 LYS A N 1
ATOM 839 C CA . LYS A 1 109 ? 7.782 8.151 -13.984 1.00 85.19 109 LYS A CA 1
ATOM 840 C C . LYS A 1 109 ? 8.173 7.437 -12.689 1.00 85.19 109 LYS A C 1
ATOM 842 O O . LYS A 1 109 ? 8.592 8.094 -11.743 1.00 85.19 109 LYS A O 1
ATOM 847 N N . ARG A 1 110 ? 8.049 6.110 -12.655 1.00 80.12 110 ARG A N 1
ATOM 848 C CA . ARG A 1 110 ? 8.455 5.283 -11.516 1.00 80.12 110 ARG A CA 1
ATOM 849 C C . ARG A 1 110 ? 9.956 5.390 -11.246 1.00 80.12 110 ARG A C 1
ATOM 851 O O . ARG A 1 110 ? 10.320 5.680 -10.116 1.00 80.12 110 ARG A O 1
ATOM 858 N N . GLU A 1 111 ? 10.798 5.252 -12.269 1.00 80.12 111 GLU A N 1
ATOM 859 C CA . GLU A 1 111 ? 12.258 5.371 -12.106 1.00 80.12 111 GLU A CA 1
ATOM 860 C C . GLU A 1 111 ? 12.688 6.784 -11.713 1.00 80.12 111 GLU A C 1
ATOM 862 O O . GLU A 1 111 ? 13.556 6.977 -10.864 1.00 80.12 111 GLU A O 1
ATOM 867 N N . TYR A 1 112 ? 12.029 7.799 -12.274 1.00 83.88 112 TYR A N 1
ATOM 868 C CA . TYR A 1 112 ? 12.240 9.171 -11.832 1.00 83.88 112 TYR A CA 1
ATOM 869 C C . TYR A 1 112 ? 11.899 9.334 -10.347 1.00 83.88 112 TYR A C 1
ATOM 871 O O . TYR A 1 112 ? 12.702 9.894 -9.606 1.00 83.88 112 TYR A O 1
ATOM 879 N N . ASN A 1 113 ? 10.757 8.806 -9.897 1.00 83.19 113 ASN A N 1
ATOM 880 C CA . ASN A 1 113 ? 10.368 8.843 -8.489 1.00 83.19 113 ASN A CA 1
ATOM 881 C C . ASN A 1 113 ? 11.367 8.095 -7.595 1.00 83.19 113 ASN A C 1
ATOM 883 O O . ASN A 1 113 ? 11.764 8.652 -6.580 1.00 83.19 11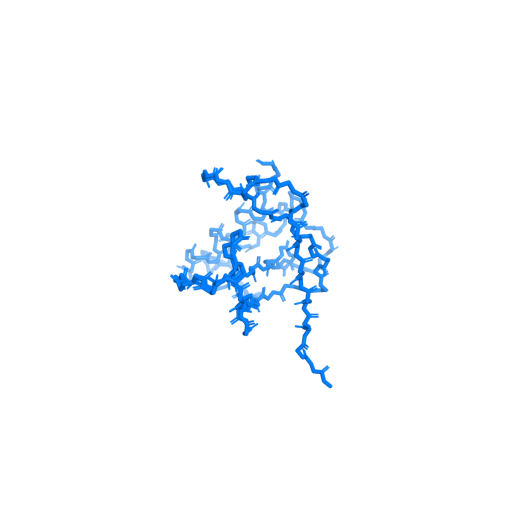3 ASN A O 1
ATOM 887 N N . CYS A 1 114 ? 11.848 6.913 -7.994 1.00 80.25 114 CYS A N 1
ATOM 888 C CA . CYS A 1 114 ? 12.932 6.207 -7.298 1.00 80.25 114 CYS A CA 1
ATOM 889 C C . CYS A 1 114 ? 14.188 7.083 -7.144 1.00 80.25 114 CYS A C 1
ATOM 891 O O . CYS A 1 114 ? 14.833 7.098 -6.097 1.00 80.25 114 CYS A O 1
ATOM 893 N N . PHE A 1 115 ? 14.517 7.865 -8.174 1.00 81.62 115 PHE A N 1
ATOM 894 C CA . PHE A 1 115 ? 15.664 8.763 -8.151 1.00 81.62 115 PHE A CA 1
ATOM 895 C C . PHE A 1 115 ? 15.458 9.999 -7.249 1.00 81.62 115 PHE A C 1
ATOM 897 O O . PHE A 1 115 ? 16.406 10.429 -6.582 1.00 81.62 115 PHE A O 1
ATOM 904 N N . ILE A 1 116 ? 14.257 10.599 -7.245 1.00 80.62 116 ILE A N 1
ATOM 905 C CA . ILE A 1 116 ? 13.984 11.880 -6.563 1.00 80.62 116 ILE A CA 1
ATOM 906 C C . ILE A 1 116 ? 13.366 11.768 -5.167 1.00 80.62 116 ILE A C 1
ATOM 908 O O . ILE A 1 116 ? 13.546 12.695 -4.375 1.00 80.62 116 ILE A O 1
ATOM 912 N N . GLU A 1 117 ? 12.637 10.699 -4.847 1.00 71.19 117 GLU A N 1
ATOM 913 C CA . GLU A 1 117 ? 11.944 10.576 -3.564 1.00 71.19 117 GLU A CA 1
ATOM 914 C C . GLU A 1 117 ? 12.935 10.213 -2.454 1.00 71.19 117 GLU A C 1
ATOM 916 O O . GLU A 1 117 ? 13.207 9.058 -2.141 1.00 71.19 117 GLU A O 1
ATOM 921 N N . PHE A 1 118 ? 13.457 11.263 -1.823 1.00 52.84 118 PHE A N 1
ATOM 922 C CA . PHE A 1 118 ? 13.812 11.273 -0.412 1.00 52.84 118 PHE A CA 1
ATOM 923 C C . PHE A 1 118 ? 13.118 12.477 0.232 1.00 52.84 118 PHE A C 1
ATOM 925 O O . PHE A 1 118 ? 13.511 13.614 -0.038 1.00 52.84 118 PHE A O 1
ATOM 932 N N . PHE A 1 119 ? 12.172 12.157 1.124 1.00 44.88 119 PHE A N 1
ATOM 933 C CA . PHE A 1 119 ? 11.370 13.012 2.018 1.00 44.88 119 PHE A CA 1
ATOM 934 C C . PHE A 1 119 ? 10.061 13.581 1.466 1.00 44.88 119 PHE A C 1
ATOM 936 O O . PHE A 1 119 ? 10.096 14.464 0.583 1.00 44.88 119 PHE A O 1
#

Organism: NCBI:txid1803513

Foldseek 3Di:
DPDDDDDDDDDDPDPADDDDDDDPDDDDDDDPDFDKDKADDDPDFDAGSVRHTDDDDDDIDMDGGDDQCQVVPPDQELPPVLLVLLVCQCCVNDDPRVPRHHVPPVSNVSNVCSHPDDD

Sequence (119 aa):
NTVGKIKFAETCTGETGVSGSGILYNITFKTKSAGSSTLDFDNVKILNTELQQIYVSFINGTVDVVDCDVNHDGILIRDYSDLIGAYKCFLGIERNCNPINYQDWNLMKREYNCFIEFF

Secondary structure (DSSP, 8-state):
-------------SSS---SS--S----PPPSSSEEEEE---S--EE-TTSPEEP-----EEEEE----SS-SS--SS-HHHHHHHHHHHTT-SS--SS--TT-HHHHHHHHHHHH---